Protein AF-A0A1J0VZU6-F1 (afdb_monomer)

Structure (mmCIF, N/CA/C/O backbone):
data_AF-A0A1J0VZU6-F1
#
_entry.id   AF-A0A1J0VZU6-F1
#
loop_
_atom_site.group_PDB
_atom_site.id
_atom_site.type_symbol
_atom_site.label_atom_id
_atom_site.label_alt_id
_atom_site.label_comp_id
_atom_site.label_asym_id
_atom_site.label_entity_id
_atom_site.label_seq_id
_atom_site.pdbx_PDB_ins_code
_atom_site.Cartn_x
_atom_site.Cartn_y
_atom_site.Cartn_z
_atom_site.occupancy
_atom_site.B_iso_or_equiv
_atom_site.auth_seq_id
_atom_site.auth_comp_id
_atom_site.auth_asym_id
_atom_site.auth_atom_id
_atom_site.pdbx_PDB_model_num
ATOM 1 N N . MET A 1 1 ? 70.619 -22.738 23.994 1.00 45.12 1 MET A N 1
ATOM 2 C CA . MET A 1 1 ? 69.458 -22.825 23.080 1.00 45.12 1 MET A CA 1
ATOM 3 C C . MET A 1 1 ? 68.218 -22.276 23.768 1.00 45.12 1 MET A C 1
ATOM 5 O O . MET A 1 1 ? 67.793 -22.887 24.737 1.00 45.12 1 MET A O 1
ATOM 9 N N . ARG A 1 2 ? 67.678 -21.157 23.266 1.00 44.22 2 ARG A N 1
ATOM 10 C CA . ARG A 1 2 ? 66.253 -20.746 23.208 1.00 44.22 2 ARG A CA 1
ATOM 11 C C . ARG A 1 2 ? 66.173 -19.220 23.237 1.00 44.22 2 ARG A C 1
ATOM 13 O O . ARG A 1 2 ? 66.180 -18.605 24.293 1.00 44.22 2 ARG A O 1
ATOM 20 N N . GLY A 1 3 ? 66.142 -18.637 22.042 1.00 47.19 3 GLY A N 1
ATOM 21 C CA . GLY A 1 3 ? 65.672 -17.274 21.837 1.00 47.19 3 GLY A CA 1
ATOM 22 C C . GLY A 1 3 ? 64.145 -17.235 21.834 1.00 47.19 3 GLY A C 1
ATOM 23 O O . GLY A 1 3 ? 63.506 -18.183 21.381 1.00 47.19 3 GLY A O 1
ATOM 24 N N . ILE A 1 4 ? 63.578 -16.137 22.327 1.00 57.09 4 ILE A N 1
ATOM 25 C CA . ILE A 1 4 ? 62.169 -15.755 22.161 1.00 57.09 4 ILE A CA 1
ATOM 26 C C . ILE A 1 4 ? 62.202 -14.225 21.991 1.00 57.09 4 ILE A C 1
ATOM 28 O O . ILE A 1 4 ? 62.460 -13.507 22.945 1.00 57.09 4 ILE A O 1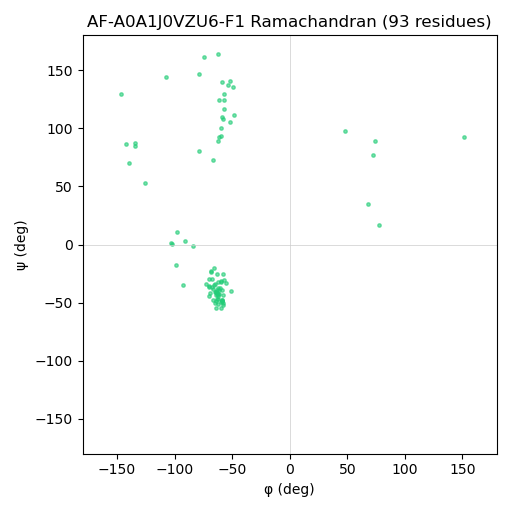
ATOM 32 N N . ARG A 1 5 ? 62.384 -13.737 20.758 1.00 50.94 5 ARG A N 1
ATOM 33 C CA . ARG A 1 5 ? 61.349 -13.384 19.763 1.00 50.94 5 ARG A CA 1
ATOM 34 C C . ARG A 1 5 ? 60.615 -12.084 20.108 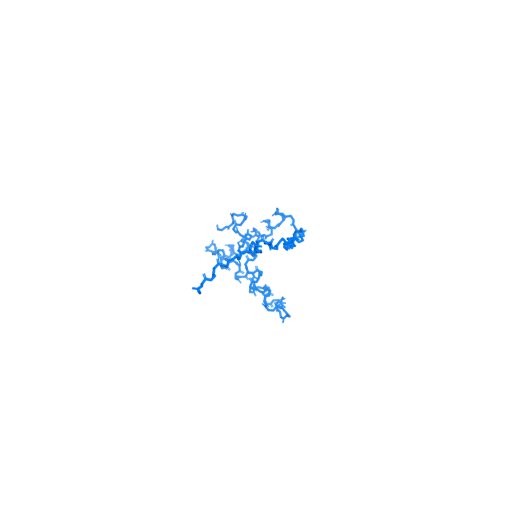1.00 50.94 5 ARG A C 1
ATOM 36 O O . ARG A 1 5 ? 59.553 -12.096 20.717 1.00 50.94 5 ARG A O 1
ATOM 43 N N . SER A 1 6 ? 61.179 -10.978 19.619 1.00 55.53 6 SER A N 1
ATOM 44 C CA . SER A 1 6 ? 60.431 -9.779 19.240 1.00 55.53 6 SER A CA 1
ATOM 45 C C . SER A 1 6 ? 59.368 -10.141 18.197 1.00 55.53 6 SER A C 1
ATOM 47 O O . SER A 1 6 ? 59.690 -10.760 17.185 1.00 55.53 6 SER A O 1
ATOM 49 N N . ILE A 1 7 ? 58.122 -9.736 18.432 1.00 57.88 7 ILE A N 1
ATOM 50 C CA . ILE A 1 7 ? 57.053 -9.648 17.426 1.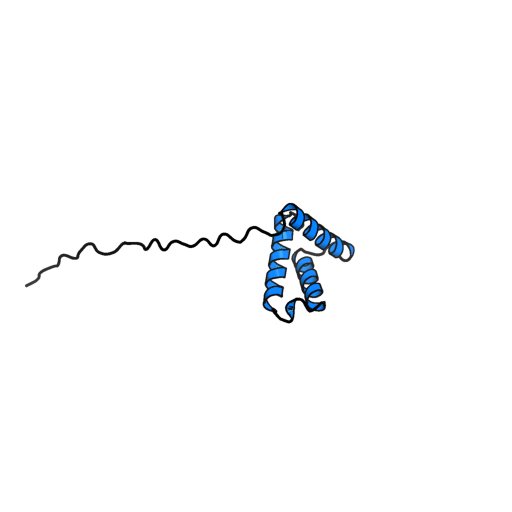00 57.88 7 ILE A CA 1
ATOM 51 C C . ILE A 1 7 ? 56.408 -8.277 17.672 1.00 57.88 7 ILE A C 1
ATOM 53 O O . ILE A 1 7 ? 55.710 -8.088 18.659 1.00 57.88 7 ILE A O 1
ATOM 57 N N . VAL A 1 8 ? 56.981 -7.225 17.083 1.00 56.16 8 VAL A N 1
ATOM 58 C CA . VAL A 1 8 ? 56.416 -6.481 15.942 1.00 56.16 8 VAL A CA 1
ATOM 59 C C . VAL A 1 8 ? 54.940 -6.129 16.155 1.00 56.16 8 VAL A C 1
ATOM 61 O O . VAL A 1 8 ? 54.047 -6.926 15.883 1.00 56.16 8 VAL A O 1
ATOM 64 N N . LEU A 1 9 ? 54.722 -4.890 16.612 1.00 52.06 9 LEU A N 1
ATOM 65 C CA . LEU A 1 9 ? 53.496 -4.118 16.414 1.00 52.06 9 LEU A CA 1
ATOM 66 C C . LEU A 1 9 ? 53.125 -4.181 14.924 1.00 52.06 9 LEU A C 1
ATOM 68 O O . LEU A 1 9 ? 53.836 -3.613 14.095 1.00 52.06 9 LEU A O 1
ATOM 72 N N . ALA A 1 10 ? 52.039 -4.858 14.570 1.00 54.81 10 ALA A N 1
ATOM 73 C CA . ALA A 1 10 ? 51.523 -4.811 13.211 1.00 54.81 10 ALA A CA 1
ATOM 74 C C . ALA 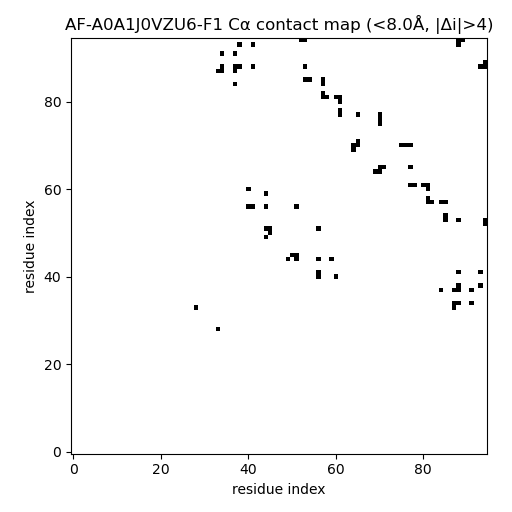A 1 10 ? 49.998 -4.916 13.197 1.00 54.81 10 ALA A C 1
ATOM 76 O O . ALA A 1 10 ? 49.418 -5.844 13.750 1.00 54.81 10 ALA A O 1
ATOM 77 N N . ALA A 1 11 ? 49.407 -3.969 12.470 1.00 55.78 11 ALA A N 1
ATOM 78 C CA . ALA A 1 11 ? 48.096 -4.044 11.840 1.00 55.78 11 ALA A CA 1
ATOM 79 C C . ALA A 1 11 ? 46.862 -3.977 12.755 1.00 55.78 11 ALA A C 1
ATOM 81 O O . ALA A 1 11 ? 46.123 -4.940 12.920 1.00 55.78 11 ALA A O 1
ATOM 82 N N . ALA A 1 12 ? 46.542 -2.764 13.202 1.00 57.19 12 ALA A N 1
ATOM 83 C CA . ALA A 1 12 ? 45.146 -2.350 13.341 1.00 57.19 12 ALA A CA 1
ATOM 84 C C . ALA A 1 12 ? 44.918 -1.043 12.567 1.00 57.19 12 ALA A C 1
ATOM 86 O O . ALA A 1 12 ? 44.429 -0.054 13.101 1.00 57.19 12 ALA A O 1
ATOM 87 N N . VAL A 1 13 ? 45.296 -1.029 11.283 1.00 58.50 13 VAL A N 1
ATOM 88 C CA . VAL A 1 13 ? 44.698 -0.088 10.328 1.00 58.50 13 VAL A CA 1
ATOM 89 C C . VAL A 1 13 ? 43.354 -0.703 9.959 1.00 58.50 13 VAL A C 1
ATOM 91 O O . VAL A 1 13 ? 43.228 -1.420 8.969 1.00 58.50 13 VAL A O 1
ATOM 94 N N . LEU A 1 14 ? 42.368 -0.512 10.838 1.00 58.84 14 LEU A N 1
ATOM 95 C CA . LEU A 1 14 ? 40.970 -0.722 10.497 1.00 58.84 14 LEU A CA 1
ATOM 96 C C . LEU A 1 14 ? 40.686 0.204 9.320 1.00 58.84 14 LEU A C 1
ATOM 98 O O . LEU A 1 14 ? 40.715 1.427 9.447 1.00 58.84 14 LEU A O 1
ATOM 102 N N . ALA A 1 15 ? 40.531 -0.414 8.157 1.00 57.31 15 ALA A N 1
ATOM 103 C CA . ALA A 1 15 ? 40.194 0.237 6.917 1.00 57.31 15 ALA A CA 1
ATOM 104 C C . ALA A 1 15 ? 38.945 1.100 7.129 1.00 57.31 15 ALA A C 1
ATOM 106 O O . ALA A 1 15 ? 37.827 0.592 7.201 1.00 57.31 15 ALA A O 1
ATOM 107 N N . PHE A 1 16 ? 39.143 2.415 7.191 1.00 57.25 16 PHE A N 1
ATOM 108 C CA . PHE A 1 16 ? 38.121 3.391 6.847 1.00 57.25 16 PHE A CA 1
ATOM 109 C C . PHE A 1 16 ? 37.863 3.261 5.344 1.00 57.25 16 PHE A C 1
ATOM 111 O O . PHE A 1 16 ? 38.299 4.086 4.544 1.00 57.25 16 PHE A O 1
ATOM 118 N N . ALA A 1 17 ? 37.196 2.181 4.939 1.00 60.31 17 ALA A N 1
ATOM 119 C CA . ALA A 1 17 ? 36.447 2.233 3.702 1.00 60.31 17 ALA A CA 1
ATOM 120 C C . ALA A 1 17 ? 35.393 3.327 3.921 1.00 60.31 17 ALA A C 1
ATOM 122 O O . ALA A 1 17 ? 34.669 3.254 4.919 1.00 60.31 17 ALA A O 1
ATOM 123 N N . PRO A 1 18 ? 35.316 4.363 3.070 1.00 53.25 18 PRO A N 1
ATOM 124 C CA . PRO A 1 18 ? 34.163 5.236 3.101 1.00 53.25 18 PRO A CA 1
ATOM 125 C C . PRO A 1 18 ? 32.968 4.325 2.841 1.00 53.25 18 PRO A C 1
ATOM 127 O O . PRO A 1 18 ? 32.823 3.767 1.753 1.00 53.25 18 PRO A O 1
ATOM 130 N N . ALA A 1 19 ? 32.147 4.106 3.866 1.00 63.22 19 ALA A N 1
ATOM 131 C CA . ALA A 1 19 ? 30.795 3.656 3.639 1.00 63.22 19 ALA A CA 1
ATOM 132 C C . ALA A 1 19 ? 30.190 4.762 2.780 1.00 63.22 19 ALA A C 1
ATOM 134 O O . ALA A 1 19 ? 29.900 5.851 3.275 1.00 63.22 19 ALA A O 1
ATOM 135 N N . PHE A 1 20 ? 30.111 4.529 1.471 1.00 61.12 20 PHE A N 1
ATOM 136 C CA . PHE A 1 20 ? 29.249 5.314 0.617 1.00 61.12 20 PHE A CA 1
ATOM 137 C C . PHE A 1 20 ? 27.846 5.045 1.150 1.00 61.12 20 PHE A C 1
ATOM 139 O O . PHE A 1 20 ? 27.198 4.069 0.785 1.00 61.12 20 PHE A O 1
ATOM 146 N N . ALA A 1 21 ? 27.422 5.862 2.114 1.00 63.88 21 ALA A N 1
ATOM 147 C CA . ALA A 1 21 ? 26.029 6.028 2.437 1.00 63.88 21 ALA A CA 1
ATOM 148 C C . ALA A 1 21 ? 25.420 6.569 1.147 1.00 63.88 21 ALA A C 1
ATOM 150 O O . ALA A 1 21 ? 25.509 7.762 0.856 1.00 63.88 21 ALA A O 1
ATOM 151 N N . HIS A 1 22 ? 24.919 5.662 0.310 1.00 55.84 22 HIS A N 1
ATOM 152 C CA . HIS A 1 22 ? 23.983 6.018 -0.733 1.00 55.84 22 HIS A CA 1
ATOM 153 C C . HIS A 1 22 ? 22.802 6.617 0.019 1.00 55.84 22 HIS A C 1
ATOM 155 O O . HIS A 1 22 ? 21.985 5.890 0.572 1.00 55.84 22 HIS A O 1
ATOM 161 N N . ALA A 1 23 ? 22.801 7.942 0.167 1.00 60.16 23 ALA A N 1
ATOM 162 C CA . ALA A 1 23 ? 21.614 8.644 0.594 1.00 60.16 23 ALA A CA 1
ATOM 163 C C . ALA A 1 23 ? 20.562 8.272 -0.440 1.00 60.16 23 ALA A C 1
ATOM 165 O O . ALA A 1 23 ? 20.766 8.528 -1.634 1.00 60.16 23 ALA A O 1
ATOM 166 N N . ASP A 1 24 ? 19.515 7.582 0.006 1.00 63.47 24 ASP A N 1
ATOM 167 C CA . ASP A 1 24 ? 18.402 7.258 -0.865 1.00 63.47 24 ASP A CA 1
ATOM 168 C C . ASP A 1 24 ? 17.977 8.545 -1.577 1.00 63.47 24 ASP A C 1
ATOM 170 O O . ASP A 1 24 ? 17.958 9.618 -0.951 1.00 63.47 24 ASP A O 1
ATOM 174 N N . PRO A 1 25 ? 17.721 8.484 -2.896 1.00 68.19 25 PRO A N 1
ATOM 175 C CA . PRO A 1 25 ? 17.266 9.658 -3.615 1.00 68.19 25 PRO A CA 1
ATOM 176 C C . PRO A 1 25 ? 16.060 10.240 -2.871 1.00 68.19 25 PRO A C 1
ATOM 178 O O . PRO A 1 25 ? 15.240 9.472 -2.351 1.00 68.19 25 PRO A O 1
ATOM 181 N N . PRO A 1 26 ? 15.954 11.578 -2.776 1.00 71.31 26 PRO A N 1
ATOM 182 C CA . PRO A 1 26 ? 14.846 12.189 -2.065 1.00 71.31 26 PRO A CA 1
ATOM 183 C C . PRO A 1 26 ? 13.534 11.640 -2.638 1.00 71.31 26 PRO A C 1
ATOM 185 O O . PRO A 1 26 ? 13.423 11.477 -3.860 1.00 71.31 26 PRO A O 1
ATOM 188 N N . PRO A 1 27 ? 12.557 11.309 -1.780 1.00 77.44 27 PRO A N 1
ATOM 189 C CA . PRO A 1 27 ? 11.305 10.744 -2.246 1.00 77.44 27 PRO A CA 1
ATOM 190 C C . PRO A 1 27 ? 10.626 11.720 -3.213 1.00 77.44 27 PRO A C 1
ATOM 192 O O . PRO A 1 27 ? 10.642 12.932 -3.005 1.00 77.44 27 PRO A O 1
ATOM 195 N N . ILE A 1 28 ? 10.042 11.175 -4.283 1.00 84.00 28 ILE A N 1
ATOM 196 C CA . ILE A 1 28 ? 9.381 11.963 -5.339 1.00 84.00 28 ILE A CA 1
ATOM 197 C C . ILE A 1 28 ? 8.117 12.648 -4.790 1.00 84.00 28 ILE A C 1
ATOM 199 O O . ILE A 1 28 ? 7.759 13.731 -5.241 1.00 84.00 28 ILE A O 1
ATOM 203 N N . PHE A 1 29 ? 7.482 12.025 -3.794 1.00 89.12 29 PHE A N 1
ATOM 204 C CA . PHE A 1 29 ? 6.334 12.557 -3.067 1.00 89.12 29 PHE A CA 1
ATOM 205 C C . PHE A 1 29 ? 6.742 12.978 -1.660 1.00 89.12 29 PHE A C 1
ATOM 207 O O . PHE A 1 29 ? 7.530 12.299 -0.991 1.00 89.12 29 PHE A O 1
ATOM 214 N N . THR A 1 30 ? 6.147 14.057 -1.172 1.00 92.00 30 THR A N 1
ATOM 215 C CA . THR A 1 30 ? 6.233 14.456 0.232 1.00 92.00 30 THR A CA 1
ATOM 216 C C . THR A 1 30 ? 5.621 13.389 1.147 1.00 92.00 30 THR A C 1
ATOM 218 O O . THR A 1 30 ? 4.895 12.491 0.713 1.00 92.00 30 THR A O 1
ATOM 221 N N . GLN A 1 31 ? 5.923 13.459 2.445 1.00 91.56 31 GLN A N 1
ATOM 222 C CA . GLN A 1 31 ? 5.321 12.548 3.423 1.00 91.56 31 GLN A CA 1
ATOM 223 C C . GLN A 1 31 ? 3.796 12.719 3.498 1.00 91.56 31 GLN A C 1
ATOM 225 O O . GLN A 1 31 ? 3.080 11.731 3.633 1.00 91.56 31 GLN A O 1
ATOM 230 N N . GLU A 1 32 ? 3.312 13.956 3.388 1.00 95.12 32 GLU A N 1
ATOM 231 C CA . GLU A 1 32 ? 1.885 14.272 3.412 1.00 95.12 32 GLU A CA 1
ATOM 232 C C . GLU A 1 32 ? 1.153 13.606 2.241 1.00 95.12 32 GLU A C 1
ATOM 234 O O . GLU A 1 32 ? 0.231 12.829 2.477 1.00 95.12 32 GLU A O 1
ATOM 239 N N . GLU A 1 33 ? 1.644 13.776 1.009 1.00 95.88 33 GLU A N 1
ATOM 240 C CA . GLU A 1 33 ? 1.064 13.153 -0.194 1.00 95.88 33 GLU A CA 1
ATOM 241 C C . GLU A 1 33 ? 1.042 11.618 -0.108 1.00 95.88 33 GLU A C 1
ATOM 243 O O . GLU A 1 33 ? 0.071 10.968 -0.510 1.00 95.88 33 GLU A O 1
ATOM 248 N N . GLN A 1 34 ? 2.096 11.018 0.455 1.00 94.50 34 GLN A N 1
ATOM 249 C CA . GLN A 1 34 ? 2.143 9.571 0.685 1.00 94.50 34 GLN A CA 1
ATOM 250 C C . GLN A 1 34 ? 1.067 9.130 1.689 1.00 94.50 34 GLN A C 1
ATOM 252 O O . GLN A 1 34 ? 0.409 8.108 1.476 1.00 94.50 34 GLN A O 1
ATOM 257 N N . CYS A 1 35 ? 0.851 9.897 2.761 1.00 96.88 35 CYS A N 1
ATOM 258 C CA . CYS A 1 35 ? -0.166 9.586 3.761 1.00 96.88 35 CYS A CA 1
ATOM 259 C C . CYS A 1 35 ? -1.594 9.831 3.272 1.00 96.88 35 CYS A C 1
ATOM 261 O O . CYS A 1 35 ? -2.492 9.088 3.661 1.00 96.88 35 CYS A O 1
ATOM 263 N N . GLU A 1 36 ? -1.830 10.833 2.431 1.00 97.94 36 GLU A N 1
ATOM 264 C CA . GLU A 1 36 ? -3.133 11.046 1.792 1.00 97.94 36 GLU A CA 1
ATOM 265 C C . GLU A 1 36 ? -3.472 9.896 0.843 1.00 97.94 36 GLU A C 1
ATOM 267 O O . GLU A 1 36 ? -4.501 9.245 1.012 1.00 97.94 36 GLU A O 1
ATOM 272 N N . THR A 1 37 ? -2.545 9.546 -0.052 1.00 96.19 37 THR A N 1
ATOM 273 C CA . THR A 1 37 ? -2.727 8.434 -0.999 1.00 96.19 37 THR A CA 1
ATOM 274 C C . THR A 1 37 ? -2.992 7.111 -0.273 1.00 96.19 37 THR A C 1
ATOM 276 O O . THR A 1 37 ? -3.887 6.347 -0.639 1.00 96.19 37 THR A O 1
ATOM 279 N N . THR A 1 38 ? -2.237 6.837 0.795 1.00 97.88 38 THR A N 1
ATOM 280 C CA . THR A 1 38 ? -2.407 5.606 1.583 1.00 97.88 38 THR A CA 1
ATOM 281 C C . THR A 1 38 ? -3.739 5.599 2.332 1.00 97.88 38 THR A C 1
ATOM 283 O O . THR A 1 38 ? -4.387 4.558 2.431 1.00 97.88 38 THR A O 1
ATOM 286 N N . ARG A 1 39 ? -4.193 6.753 2.831 1.00 98.56 39 ARG A N 1
ATOM 287 C CA . ARG A 1 39 ? -5.490 6.882 3.505 1.00 98.56 39 ARG A CA 1
ATOM 288 C C . ARG A 1 39 ? -6.647 6.615 2.555 1.00 98.56 39 ARG A C 1
ATOM 290 O O . ARG A 1 39 ? -7.576 5.913 2.942 1.00 98.56 39 ARG A O 1
ATOM 297 N N . ASP A 1 40 ? -6.573 7.106 1.324 1.00 98.31 40 ASP A N 1
ATOM 298 C CA . ASP A 1 40 ? -7.590 6.831 0.309 1.00 98.31 40 ASP A CA 1
ATOM 299 C C . ASP A 1 40 ? -7.653 5.339 -0.031 1.00 98.31 40 ASP A C 1
ATOM 301 O O . ASP A 1 40 ? -8.741 4.765 -0.087 1.00 98.31 40 ASP A O 1
ATOM 305 N N . LEU A 1 41 ? -6.500 4.676 -0.173 1.00 98.06 41 LEU A N 1
ATOM 306 C CA . LEU A 1 41 ? -6.437 3.222 -0.348 1.00 98.06 41 LEU A CA 1
ATOM 307 C C . LEU A 1 41 ? -7.110 2.477 0.819 1.00 98.06 41 LEU A C 1
ATOM 309 O O . LEU A 1 41 ? -7.990 1.643 0.592 1.00 98.06 41 LEU A O 1
ATOM 313 N N . VAL A 1 42 ? -6.722 2.795 2.058 1.00 98.56 42 VAL A N 1
ATOM 314 C CA . VAL A 1 42 ? -7.269 2.180 3.280 1.00 98.56 42 VAL A CA 1
ATOM 315 C C . VAL A 1 42 ? -8.780 2.390 3.362 1.00 98.56 42 VAL A C 1
ATOM 317 O O . VAL A 1 42 ? -9.521 1.433 3.579 1.00 98.56 42 VAL A O 1
ATOM 320 N N . ASN A 1 43 ? -9.249 3.620 3.143 1.00 98.44 43 ASN A N 1
ATOM 321 C CA . ASN A 1 43 ? -10.668 3.964 3.187 1.00 98.44 43 ASN A CA 1
ATOM 322 C C . ASN A 1 43 ? -11.470 3.214 2.123 1.00 98.44 43 ASN A C 1
ATOM 324 O O . ASN A 1 43 ? -12.533 2.680 2.429 1.00 98.44 43 ASN A O 1
ATOM 328 N N . ASN A 1 44 ? -10.962 3.133 0.892 1.00 98.31 44 ASN A N 1
ATOM 329 C CA . ASN A 1 44 ? -11.638 2.429 -0.195 1.00 98.31 44 ASN A CA 1
ATOM 330 C C . ASN A 1 44 ? -11.778 0.932 0.094 1.00 98.31 44 ASN A C 1
ATOM 332 O O . ASN A 1 44 ? -12.841 0.355 -0.135 1.00 98.31 44 ASN A O 1
ATOM 336 N N . ILE A 1 45 ? -10.735 0.300 0.635 1.00 98.19 45 ILE A N 1
ATOM 337 C CA . ILE A 1 45 ? -10.790 -1.123 0.985 1.00 98.19 45 ILE A CA 1
ATOM 338 C C . ILE A 1 45 ? -11.712 -1.340 2.189 1.00 98.19 45 ILE A C 1
ATOM 340 O O . ILE A 1 45 ? -12.577 -2.219 2.146 1.00 98.19 45 ILE A O 1
ATOM 344 N N . ARG A 1 46 ? -11.614 -0.497 3.225 1.00 98.25 46 ARG A N 1
ATOM 345 C CA . ARG A 1 46 ? -12.478 -0.586 4.412 1.00 98.25 46 ARG A CA 1
ATOM 346 C C . ARG A 1 46 ? -13.941 -0.241 4.134 1.00 98.25 46 ARG A C 1
ATOM 348 O O . ARG 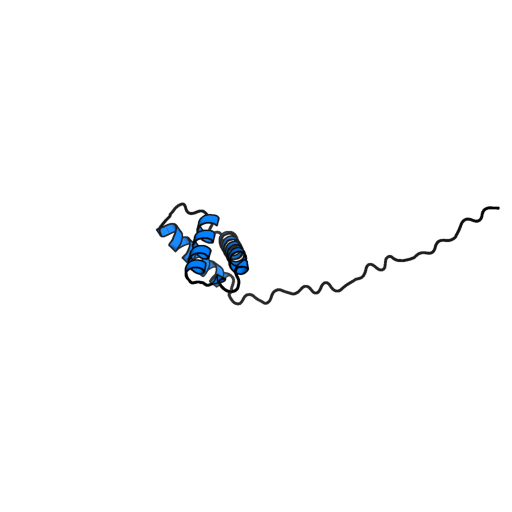A 1 46 ? -14.818 -0.734 4.836 1.00 98.25 46 ARG A O 1
ATOM 355 N N . ALA A 1 47 ? -14.239 0.516 3.079 1.00 98.25 47 ALA A N 1
ATOM 356 C CA . ALA A 1 47 ? -15.614 0.733 2.634 1.00 98.25 47 ALA A CA 1
ATOM 357 C C . ALA A 1 47 ? -16.299 -0.574 2.192 1.00 98.25 47 ALA A C 1
ATOM 359 O O . ALA A 1 47 ? -17.504 -0.727 2.387 1.00 98.25 47 ALA A O 1
ATOM 360 N N . ALA A 1 48 ? -15.544 -1.525 1.629 1.00 97.19 48 ALA A N 1
ATOM 361 C CA . ALA A 1 48 ? -16.049 -2.845 1.246 1.00 97.19 48 ALA A CA 1
ATOM 362 C C . ALA A 1 48 ? -15.869 -3.901 2.352 1.00 97.19 48 ALA A C 1
ATOM 364 O O . ALA A 1 48 ? -16.715 -4.782 2.505 1.00 97.19 48 ALA A O 1
ATOM 365 N N . LYS A 1 49 ? -14.778 -3.813 3.122 1.00 97.88 49 LYS A N 1
ATOM 366 C CA . LYS A 1 49 ? -14.440 -4.720 4.225 1.00 97.88 49 LYS A CA 1
ATOM 367 C C . LYS A 1 49 ? -13.991 -3.919 5.460 1.00 97.88 49 LYS A C 1
ATOM 369 O O . LYS A 1 49 ? -12.794 -3.674 5.615 1.00 97.88 49 LYS A O 1
ATOM 374 N N . PRO A 1 50 ? -14.921 -3.494 6.336 1.00 97.81 50 PRO A N 1
ATOM 375 C CA . PRO A 1 50 ? -14.624 -2.563 7.434 1.00 97.81 50 PRO A CA 1
ATOM 376 C C . PRO A 1 50 ? -13.549 -3.023 8.422 1.00 97.81 50 PRO A C 1
ATOM 378 O O . PRO A 1 50 ? -12.899 -2.194 9.050 1.00 97.81 50 PRO A O 1
ATOM 381 N N . ASP A 1 51 ? -13.359 -4.332 8.552 1.00 97.56 51 ASP A N 1
ATOM 382 C CA . ASP A 1 51 ? -12.412 -4.992 9.448 1.00 97.56 51 ASP A CA 1
ATOM 383 C C . ASP A 1 51 ? -11.101 -5.401 8.759 1.00 97.56 51 ASP A C 1
ATOM 385 O O . ASP A 1 51 ? -10.309 -6.132 9.350 1.00 97.56 51 ASP A O 1
ATOM 389 N N . ALA A 1 52 ? -10.857 -4.937 7.525 1.00 98.38 52 ALA A N 1
ATOM 390 C CA . ALA A 1 52 ? -9.639 -5.266 6.796 1.00 98.38 52 ALA A CA 1
ATOM 391 C C . ALA A 1 52 ? -8.385 -4.863 7.586 1.00 98.38 52 ALA A C 1
ATOM 393 O O . ALA A 1 52 ? -8.213 -3.691 7.967 1.00 98.38 52 ALA A O 1
ATOM 394 N N . THR A 1 53 ? -7.506 -5.843 7.804 1.00 98.62 53 THR A N 1
ATOM 395 C CA . THR A 1 53 ? -6.219 -5.623 8.472 1.00 98.62 53 THR A CA 1
ATOM 396 C C . THR A 1 53 ? -5.238 -4.914 7.530 1.00 98.62 53 THR A C 1
ATOM 398 O O . THR A 1 53 ? -5.428 -4.939 6.309 1.00 98.62 53 THR A O 1
ATOM 401 N N . PRO A 1 54 ? -4.166 -4.290 8.049 1.00 98.56 54 PRO A N 1
ATOM 402 C CA . PRO A 1 54 ? -3.118 -3.696 7.216 1.00 98.56 54 PRO A CA 1
ATOM 403 C C . PRO A 1 54 ? -2.559 -4.649 6.152 1.00 98.56 54 PRO A C 1
ATOM 405 O O . PRO A 1 54 ? -2.350 -4.248 5.007 1.00 98.56 54 PRO A O 1
ATOM 408 N N . GLU A 1 55 ? -2.364 -5.920 6.504 1.00 98.62 55 GLU A N 1
ATOM 409 C CA . GLU A 1 55 ? -1.898 -6.968 5.594 1.00 98.62 55 GLU A CA 1
ATOM 410 C C . GLU A 1 55 ? -2.890 -7.214 4.468 1.00 98.62 55 GLU A C 1
ATOM 412 O O . GLU A 1 55 ? -2.498 -7.225 3.305 1.00 98.62 55 GLU A O 1
ATOM 417 N N . GLU A 1 56 ? -4.175 -7.338 4.792 1.00 98.62 56 GLU A N 1
ATOM 418 C CA . GLU A 1 56 ? -5.217 -7.554 3.791 1.00 98.62 56 GLU A CA 1
ATOM 419 C C . GLU A 1 56 ? -5.368 -6.356 2.849 1.00 98.62 56 GLU A C 1
ATOM 421 O O . GLU A 1 56 ? -5.632 -6.535 1.660 1.00 98.62 56 GLU A O 1
ATOM 426 N N . ILE A 1 57 ? -5.159 -5.138 3.355 1.00 98.69 57 ILE A N 1
ATOM 427 C CA . ILE A 1 57 ? -5.158 -3.911 2.552 1.00 98.69 57 ILE A CA 1
ATOM 428 C C . ILE A 1 57 ? -3.970 -3.909 1.580 1.00 98.69 57 ILE A C 1
ATOM 430 O O . ILE A 1 57 ? -4.150 -3.663 0.384 1.00 98.69 57 ILE A O 1
ATOM 434 N N . ALA A 1 58 ? -2.766 -4.219 2.067 1.00 98.56 58 ALA A N 1
ATOM 435 C CA . ALA A 1 58 ? -1.571 -4.300 1.230 1.00 98.56 58 ALA A CA 1
ATOM 436 C C . ALA A 1 58 ? -1.680 -5.420 0.180 1.00 98.56 58 ALA A C 1
ATOM 438 O O . ALA A 1 58 ? -1.335 -5.209 -0.983 1.00 98.56 58 ALA A O 1
ATOM 439 N N . ASP A 1 59 ? -2.220 -6.581 0.561 1.00 98.69 59 ASP A N 1
ATOM 440 C CA . ASP A 1 59 ? -2.475 -7.704 -0.343 1.00 98.69 59 ASP A CA 1
ATOM 441 C C . ASP A 1 59 ? -3.509 -7.350 -1.417 1.00 98.69 59 ASP A C 1
ATOM 443 O O . ASP A 1 59 ? -3.312 -7.651 -2.597 1.00 98.69 59 ASP A O 1
ATOM 447 N N . ALA A 1 60 ? -4.595 -6.670 -1.044 1.00 98.38 60 ALA A N 1
ATOM 448 C CA . ALA A 1 60 ? -5.595 -6.200 -1.996 1.00 98.38 60 ALA A CA 1
ATOM 449 C C . ALA A 1 60 ? -4.994 -5.217 -3.014 1.00 98.38 60 ALA A C 1
ATOM 451 O O . ALA A 1 60 ? -5.251 -5.353 -4.213 1.00 98.38 60 ALA A O 1
ATOM 452 N N . PHE A 1 61 ? -4.150 -4.283 -2.563 1.00 98.31 61 PHE A N 1
ATOM 453 C CA . PHE A 1 61 ? -3.460 -3.340 -3.443 1.00 98.31 61 PHE A CA 1
ATOM 454 C C . PHE A 1 61 ? -2.578 -4.053 -4.472 1.00 98.31 61 PHE A C 1
ATOM 456 O O . PHE A 1 61 ? -2.753 -3.860 -5.678 1.00 98.31 61 PHE A O 1
ATOM 463 N N . VAL A 1 62 ? -1.666 -4.918 -4.026 1.00 98.50 62 VAL A N 1
ATOM 464 C CA . VAL A 1 62 ? -0.735 -5.567 -4.957 1.00 98.50 62 VAL A CA 1
ATOM 465 C C . VAL A 1 62 ? -1.433 -6.578 -5.858 1.00 98.50 62 VAL A C 1
ATOM 467 O O . VAL A 1 62 ? -1.023 -6.750 -6.999 1.00 98.50 62 VAL A O 1
ATOM 470 N N . ASN A 1 63 ? -2.518 -7.220 -5.420 1.00 98.38 63 ASN A N 1
ATOM 471 C CA . ASN A 1 63 ? -3.304 -8.090 -6.298 1.00 98.38 63 ASN A CA 1
ATOM 472 C C . ASN A 1 63 ? -4.077 -7.301 -7.361 1.00 98.38 63 ASN A C 1
ATOM 474 O O . ASN A 1 63 ? -4.175 -7.753 -8.502 1.00 98.38 63 ASN A O 1
ATOM 478 N N . TYR A 1 64 ? -4.574 -6.108 -7.027 1.00 97.69 64 TYR A N 1
ATOM 479 C CA . TYR A 1 64 ? -5.169 -5.211 -8.013 1.00 97.69 64 TYR A CA 1
ATOM 480 C C . TYR A 1 64 ? -4.130 -4.761 -9.048 1.00 97.69 64 TYR A C 1
ATOM 482 O O . TYR A 1 64 ? -4.358 -4.912 -10.248 1.00 97.69 64 TYR A O 1
ATOM 490 N N . MET A 1 65 ? -2.958 -4.300 -8.609 1.00 98.06 65 MET A N 1
ATOM 491 C CA . MET A 1 65 ? -1.876 -3.894 -9.516 1.00 98.06 65 MET A CA 1
ATOM 492 C C . MET A 1 65 ? -1.388 -5.050 -10.401 1.00 98.06 65 MET A C 1
ATOM 494 O O . MET A 1 65 ? -1.160 -4.872 -11.599 1.00 98.06 65 MET A O 1
ATOM 498 N N . ASP A 1 66 ? -1.295 -6.257 -9.843 1.00 98.19 66 ASP A N 1
ATOM 499 C CA . ASP A 1 66 ? -0.951 -7.473 -10.582 1.00 98.19 66 ASP A CA 1
ATOM 500 C C . ASP A 1 66 ? -2.000 -7.813 -11.651 1.00 98.19 66 ASP A C 1
ATOM 502 O O . ASP A 1 66 ? -1.650 -8.146 -12.781 1.00 98.19 66 ASP A O 1
ATOM 506 N N . SER A 1 67 ? -3.291 -7.624 -11.349 1.00 98.00 67 SER A N 1
ATOM 507 C CA . SER A 1 67 ? -4.375 -7.826 -12.323 1.00 98.00 67 SER A CA 1
ATOM 508 C C . SER A 1 67 ? -4.305 -6.865 -13.520 1.00 98.00 67 SER A C 1
ATOM 510 O O . SER A 1 67 ? -4.760 -7.204 -14.612 1.00 98.00 67 SER A O 1
ATOM 512 N N . LEU A 1 68 ? -3.680 -5.696 -13.341 1.00 97.94 68 LEU A N 1
ATOM 513 C CA . LEU A 1 68 ? -3.379 -4.732 -14.405 1.00 97.94 68 LEU A CA 1
ATOM 514 C C . LEU A 1 68 ? -2.073 -5.058 -15.155 1.00 97.94 68 LEU A C 1
ATOM 516 O O . LEU A 1 68 ? -1.694 -4.347 -16.086 1.00 97.94 68 LEU A O 1
ATOM 520 N N . GLY A 1 69 ? -1.369 -6.122 -14.760 1.00 97.81 69 GLY A N 1
ATOM 521 C CA . GLY A 1 69 ? -0.101 -6.543 -15.345 1.00 97.81 69 GLY A CA 1
ATOM 522 C C . GLY A 1 69 ? 1.107 -5.714 -14.905 1.00 97.81 69 GLY A C 1
ATOM 523 O O . GLY A 1 69 ? 2.148 -5.787 -15.566 1.00 97.81 69 GLY A O 1
ATOM 524 N N . ALA A 1 70 ? 1.001 -4.943 -13.812 1.00 97.44 70 ALA A N 1
ATOM 525 C CA . ALA A 1 70 ? 2.065 -4.055 -13.332 1.00 97.44 70 ALA A CA 1
ATOM 526 C C . ALA A 1 70 ? 3.385 -4.797 -13.054 1.00 97.44 70 ALA A C 1
ATOM 528 O O . ALA A 1 70 ? 4.468 -4.250 -13.265 1.00 97.44 70 ALA A O 1
ATOM 529 N N . TYR A 1 71 ? 3.301 -6.069 -12.656 1.00 97.75 71 TYR A N 1
ATOM 530 C CA . TYR A 1 71 ? 4.456 -6.873 -12.256 1.00 97.75 71 TYR A CA 1
ATOM 531 C C . TYR A 1 71 ? 4.938 -7.864 -13.320 1.00 97.75 71 TYR A C 1
ATOM 533 O O . TYR A 1 71 ? 5.946 -8.534 -13.112 1.00 97.75 71 TYR A O 1
ATOM 541 N N . ASN A 1 72 ? 4.310 -7.917 -14.501 1.00 97.19 72 ASN A N 1
ATOM 542 C CA . ASN A 1 72 ? 4.623 -8.911 -15.540 1.00 97.19 72 ASN A CA 1
ATOM 543 C C . ASN A 1 72 ? 6.101 -8.930 -15.965 1.00 97.19 72 ASN A 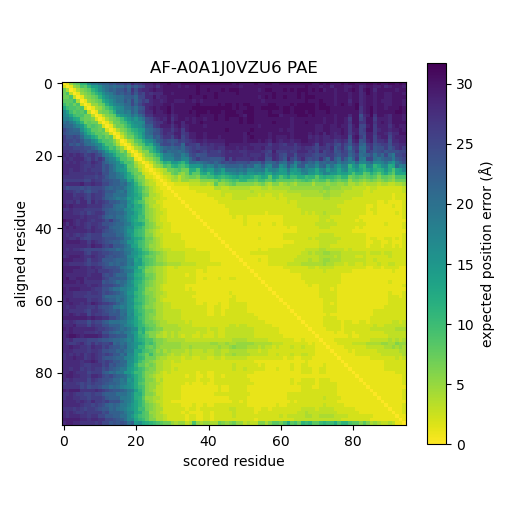C 1
ATOM 545 O O . ASN A 1 72 ? 6.632 -9.973 -16.339 1.00 97.19 72 ASN A O 1
ATOM 549 N N . ARG A 1 73 ? 6.766 -7.768 -15.945 1.00 96.94 73 ARG A N 1
ATOM 550 C CA . ARG A 1 73 ? 8.188 -7.641 -16.309 1.00 96.94 73 ARG A CA 1
ATOM 551 C C . ARG A 1 73 ? 9.124 -7.606 -15.105 1.00 96.94 73 ARG A C 1
ATOM 553 O O . ARG A 1 73 ? 10.321 -7.805 -15.281 1.00 96.94 73 ARG A O 1
ATOM 560 N N . VAL A 1 74 ? 8.595 -7.330 -13.914 1.00 95.38 74 VAL A N 1
ATOM 561 C CA . VAL A 1 74 ? 9.369 -7.174 -12.674 1.00 95.38 74 VAL A CA 1
ATOM 562 C C . VAL A 1 74 ? 8.608 -7.842 -11.518 1.00 95.38 74 VAL A C 1
ATOM 564 O O . VAL A 1 74 ? 8.078 -7.148 -10.651 1.00 95.38 74 VAL A O 1
ATOM 567 N N . PRO A 1 75 ? 8.514 -9.186 -11.480 1.00 94.19 75 PRO A N 1
ATOM 568 C CA . PRO A 1 75 ? 7.682 -9.884 -10.495 1.00 94.19 75 PRO A CA 1
ATOM 569 C C . PRO A 1 75 ? 8.082 -9.598 -9.042 1.00 94.19 75 PRO A C 1
ATOM 571 O O . PRO A 1 75 ? 7.235 -9.550 -8.155 1.00 94.19 75 PRO A O 1
ATOM 574 N N . GLN A 1 76 ? 9.371 -9.350 -8.798 1.00 94.50 76 GLN A N 1
ATOM 575 C CA . GLN A 1 76 ? 9.900 -9.015 -7.476 1.00 94.50 76 GLN A CA 1
ATOM 576 C C . GLN A 1 76 ? 9.399 -7.667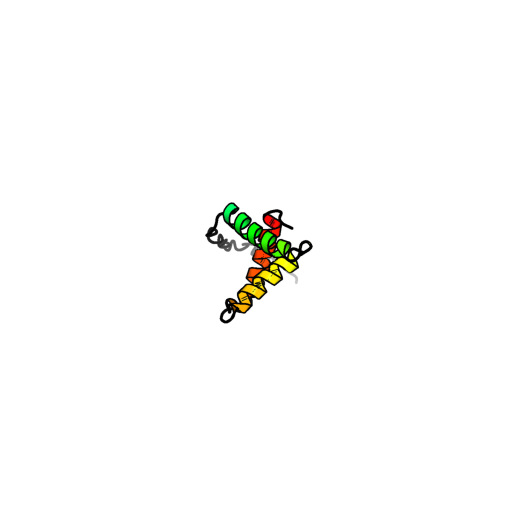 -6.934 1.00 94.50 76 GLN A C 1
ATOM 578 O O . GLN A 1 76 ? 9.439 -7.452 -5.725 1.00 94.50 76 GLN A O 1
ATOM 583 N N . ALA A 1 77 ? 8.917 -6.766 -7.800 1.00 96.12 77 ALA A N 1
ATOM 584 C CA . ALA A 1 77 ? 8.364 -5.487 -7.361 1.00 96.12 77 ALA A CA 1
ATOM 585 C C . ALA A 1 77 ? 7.046 -5.666 -6.595 1.00 96.12 77 ALA A C 1
ATOM 587 O O . ALA A 1 77 ? 6.738 -4.835 -5.750 1.00 96.12 77 ALA A O 1
ATOM 588 N N . LYS A 1 78 ? 6.320 -6.776 -6.806 1.00 97.88 78 LYS A N 1
ATOM 589 C CA . LYS A 1 78 ? 5.067 -7.059 -6.094 1.00 97.88 78 LYS A CA 1
ATOM 590 C C . LYS A 1 78 ? 5.268 -7.091 -4.580 1.00 97.88 78 LYS A C 1
ATOM 592 O O . LYS A 1 78 ? 4.553 -6.417 -3.848 1.00 97.88 78 LYS A O 1
ATOM 597 N N . GLU A 1 79 ? 6.266 -7.839 -4.112 1.00 98.12 79 GLU A N 1
ATOM 598 C CA . GLU A 1 79 ? 6.553 -7.914 -2.675 1.00 98.12 79 GLU A CA 1
ATOM 599 C C . GLU A 1 79 ? 7.121 -6.593 -2.146 1.00 98.12 79 GLU A C 1
ATOM 601 O O . 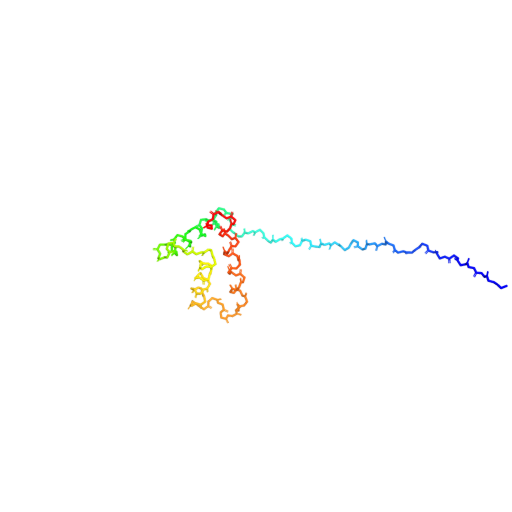GLU A 1 79 ? 6.763 -6.160 -1.056 1.00 98.12 79 GLU A O 1
ATOM 606 N N . SER A 1 80 ? 7.950 -5.904 -2.936 1.00 96.81 80 SER A N 1
ATOM 607 C CA . SER A 1 80 ? 8.456 -4.578 -2.565 1.00 96.81 80 SER A CA 1
ATOM 608 C C . SER A 1 80 ? 7.316 -3.580 -2.334 1.00 96.81 80 SER A C 1
ATOM 610 O O . SER A 1 80 ? 7.278 -2.917 -1.300 1.00 96.81 80 SER A O 1
ATOM 612 N N . ASP A 1 81 ? 6.359 -3.498 -3.258 1.00 97.12 81 ASP A N 1
ATOM 613 C CA . ASP A 1 81 ? 5.206 -2.599 -3.159 1.00 97.12 81 ASP A CA 1
ATOM 614 C C . ASP A 1 81 ? 4.290 -2.972 -1.992 1.00 97.12 81 ASP A C 1
ATOM 616 O O . ASP A 1 81 ? 3.750 -2.089 -1.319 1.00 97.12 81 ASP A O 1
ATOM 620 N N . ARG A 1 82 ? 4.153 -4.272 -1.704 1.00 98.44 82 ARG A N 1
ATOM 621 C CA . ARG A 1 82 ? 3.414 -4.760 -0.537 1.00 98.44 82 ARG A CA 1
ATOM 622 C C . ARG A 1 82 ? 4.027 -4.219 0.754 1.00 98.44 82 ARG A C 1
ATOM 624 O O . ARG A 1 82 ? 3.317 -3.652 1.581 1.00 98.44 82 ARG A O 1
ATOM 631 N N . GLN A 1 83 ? 5.346 -4.346 0.905 1.00 98.19 83 GLN A N 1
ATOM 632 C CA . GLN A 1 83 ? 6.070 -3.867 2.087 1.00 98.19 83 GLN A CA 1
ATOM 633 C C . GLN A 1 83 ? 6.059 -2.339 2.199 1.00 98.19 83 GLN A C 1
ATOM 635 O O . GLN A 1 83 ? 5.880 -1.806 3.291 1.00 98.19 83 GLN A O 1
ATOM 640 N N . ILE A 1 84 ? 6.178 -1.622 1.078 1.00 95.56 84 ILE A N 1
ATOM 641 C CA . ILE A 1 84 ? 6.056 -0.157 1.050 1.00 95.56 84 ILE A CA 1
ATOM 642 C C . ILE A 1 84 ? 4.655 0.277 1.495 1.00 95.56 84 ILE A C 1
ATOM 644 O O . ILE A 1 84 ? 4.519 1.209 2.286 1.00 95.56 84 ILE A O 1
ATOM 648 N N . THR A 1 85 ? 3.612 -0.414 1.029 1.00 97.69 85 THR A N 1
ATOM 649 C CA . THR A 1 85 ? 2.226 -0.129 1.424 1.00 97.69 85 THR A CA 1
ATOM 650 C C . THR A 1 85 ? 2.028 -0.338 2.923 1.00 97.69 85 THR A C 1
ATOM 652 O O . THR A 1 85 ? 1.508 0.552 3.594 1.00 97.69 85 THR A O 1
ATOM 655 N N . LEU A 1 86 ? 2.514 -1.456 3.472 1.00 98.50 86 LEU A N 1
ATOM 656 C CA . LEU A 1 86 ? 2.481 -1.726 4.914 1.00 98.50 86 LEU A CA 1
ATOM 657 C C . LEU A 1 86 ? 3.213 -0.651 5.721 1.00 98.50 86 LEU A C 1
ATOM 659 O O . LEU A 1 86 ? 2.652 -0.100 6.668 1.00 98.50 86 LEU A O 1
ATOM 663 N N . ALA A 1 87 ? 4.431 -0.302 5.306 1.00 97.00 87 ALA A N 1
ATOM 664 C CA . ALA A 1 87 ? 5.224 0.730 5.962 1.00 97.00 87 ALA A CA 1
ATOM 665 C C . ALA A 1 87 ? 4.521 2.095 5.939 1.00 97.00 87 ALA A C 1
ATOM 667 O O . ALA A 1 87 ? 4.583 2.840 6.915 1.00 97.00 87 ALA A O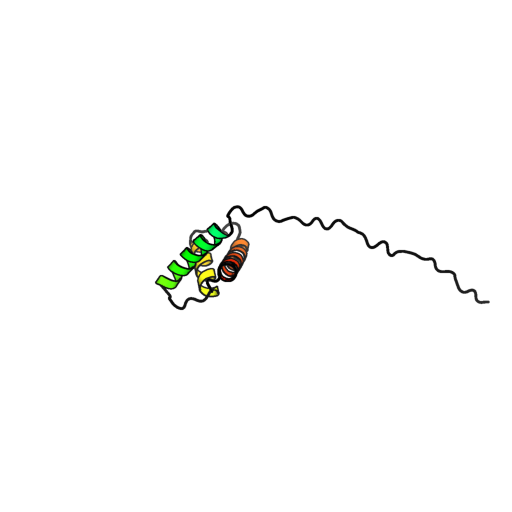 1
ATOM 668 N N . ASN A 1 88 ? 3.822 2.431 4.852 1.00 97.44 88 ASN A N 1
ATOM 669 C CA . ASN A 1 88 ? 3.033 3.656 4.778 1.00 97.44 88 ASN A CA 1
ATOM 670 C C . ASN A 1 88 ? 1.807 3.620 5.694 1.00 97.44 88 ASN A C 1
ATOM 672 O O . ASN A 1 88 ? 1.539 4.618 6.360 1.00 97.44 88 ASN A O 1
ATOM 676 N N . ILE A 1 89 ? 1.089 2.494 5.767 1.00 98.44 89 ILE A N 1
ATOM 677 C CA . ILE A 1 89 ? -0.053 2.333 6.680 1.00 98.44 89 ILE A CA 1
ATOM 678 C C . ILE A 1 89 ? 0.400 2.552 8.128 1.00 98.44 89 ILE A C 1
ATOM 680 O O . ILE A 1 89 ? -0.216 3.338 8.849 1.00 98.44 89 ILE A O 1
ATOM 684 N N . GLU A 1 90 ? 1.505 1.922 8.533 1.00 97.88 90 GLU A N 1
ATOM 685 C CA . GLU A 1 90 ? 2.071 2.073 9.875 1.00 97.88 90 GLU A CA 1
ATOM 686 C C . GLU A 1 90 ? 2.542 3.510 10.131 1.00 97.88 90 GLU A C 1
ATOM 688 O O . GLU A 1 90 ? 2.086 4.165 11.070 1.00 97.88 90 GLU A O 1
ATOM 693 N N . ARG A 1 91 ? 3.410 4.041 9.260 1.00 96.25 91 ARG A N 1
ATOM 694 C CA . ARG A 1 91 ? 4.012 5.374 9.415 1.00 96.25 91 ARG A CA 1
ATOM 695 C C . ARG A 1 91 ? 2.975 6.495 9.458 1.00 96.25 91 ARG A C 1
ATOM 697 O O . ARG A 1 91 ? 3.206 7.503 10.120 1.00 96.25 91 ARG A O 1
ATOM 704 N N . CYS A 1 92 ? 1.858 6.338 8.752 1.00 96.88 92 CYS A N 1
ATOM 705 C CA . CYS A 1 92 ? 0.780 7.322 8.706 1.00 96.88 92 CYS A CA 1
ATOM 706 C C . CYS A 1 92 ? -0.305 7.093 9.777 1.00 96.88 92 CYS A C 1
ATOM 708 O O . CYS A 1 92 ? -1.285 7.835 9.796 1.00 96.88 92 CYS A O 1
ATOM 710 N N . GLY A 1 93 ? -0.151 6.095 10.660 1.00 97.31 93 GLY A N 1
ATOM 711 C CA . GLY A 1 93 ? -1.095 5.817 11.749 1.00 97.31 93 GLY A CA 1
ATOM 712 C C . GLY A 1 93 ? -2.460 5.312 11.273 1.00 97.31 93 GLY A C 1
ATOM 713 O O . GLY A 1 93 ? -3.479 5.666 11.861 1.00 97.31 93 GLY A O 1
ATOM 714 N N . LEU A 1 94 ? -2.485 4.536 10.186 1.00 96.69 94 LEU A N 1
ATOM 715 C CA . LEU A 1 94 ? -3.706 4.066 9.515 1.00 96.69 94 LEU A CA 1
ATOM 716 C C . LEU A 1 94 ? -4.050 2.594 9.810 1.00 96.69 94 LEU A C 1
ATOM 718 O O . LEU A 1 94 ? -5.023 2.076 9.249 1.00 96.69 94 LEU A O 1
ATOM 722 N N . ALA A 1 95 ? -3.240 1.932 10.641 1.00 88.69 95 ALA A N 1
ATOM 723 C CA . ALA A 1 95 ? -3.395 0.525 11.001 1.00 88.69 95 ALA A CA 1
ATOM 724 C C . ALA A 1 95 ? -4.742 0.229 11.675 1.00 88.69 95 ALA A C 1
ATOM 726 O O . ALA A 1 95 ? -5.183 1.025 12.531 1.00 88.69 95 ALA A O 1
#

Solvent-accessible surface area (backbone atoms only — not comparable to full-atom values): 6012 Å² total; per-residue (Å²): 143,85,88,84,80,89,78,78,94,76,84,84,78,75,78,81,66,78,76,77,72,75,71,72,75,79,69,95,59,56,72,65,58,51,38,52,55,48,47,52,52,52,50,59,50,32,74,78,37,78,83,63,46,56,67,56,50,23,51,52,51,43,52,53,43,46,75,73,48,72,27,77,90,43,63,72,51,45,61,52,53,28,52,52,44,40,50,45,33,56,76,59,72,66,104

Sequence (95 aa):
MRGIRSIVLAAAVLAFAPAFAHADPPPIFTQEEQCETTRDLVNNIRAAKPDATPEEIADAFVNYMDSLGAYNRVPQAKESDRQITLANIERCGLA

Foldseek 3Di:
DDDDDDDDDDDPPVDPPPPPPPPPDPDPDDLVVLLVVLLVLLCVVCVVVVPQDLLNSLVVVLVVCVVVVVCVPPVVVSVVSSVVSSVSCVVSVND

Secondary structure (DSSP, 8-state):
----------------------PPPPPSS-HHHHHHHHHHHHHHHHHH-TT--HHHHHHHHHHHHHHTTTTTT-TTHHHHHHHHHHHHHHHTT--

Mean predicted aligned error: 11.65 Å

Radius of gyration: 25.03 Å; Cα contacts (8 Å, |Δi|>4): 49; chains: 1; bounding box: 86×37×40 Å

Nearest PDB structures (foldseek):
  5fvk-assembly2_B  TM=3.027E-01  e=6.694E+00  Saccharomyces cerevisiae

pLDDT: mean 85.84, std 18.13, range [44.22, 98.69]

Organism: NCBI:txid2213200